Protein AF-A0A3D1BEE6-F1 (afdb_monomer_lite)

Foldseek 3Di:
DPAAEEEEEDPDDDPVVVVVSVVVRHHYHYDDALVVLQVCVVVVVHQAYEYEADDPPNNVVSQVVRVVVVRYDYDNHPVCVVVVVVVPD

Radius of gyration: 12.6 Å; chains: 1; bounding box: 29×27×27 Å

Sequence (89 aa):
MKNSTLLIVGVGVPSELTEVLAKAGCEVQRSDSPLTAAIALVRGDVDLVLMVGPQDESWNDFTDAAFATGKLVSVESLIAIPTALANGL

pLDDT: mean 77.15, std 11.79, range [37.94, 88.19]

Secondary structure (DSSP, 8-state):
-PPPEEEEESTT--HHHHHHHHHTT-EEEEESSHHHHHHHHHHT--SEEEEESPPPGGGHHHHHHHHHTT-EEEES-TTHHHHHHHTT-

Structure (mmCIF, N/CA/C/O backbone):
data_AF-A0A3D1BEE6-F1
#
_entry.id   AF-A0A3D1BEE6-F1
#
loop_
_atom_site.group_PDB
_atom_site.id
_atom_site.type_symbol
_atom_site.label_atom_id
_atom_site.label_alt_id
_atom_site.label_comp_id
_atom_site.label_asym_id
_atom_site.label_entity_id
_atom_site.label_seq_id
_atom_site.pdbx_PDB_ins_code
_atom_site.Cartn_x
_atom_site.Cartn_y
_atom_site.Cartn_z
_atom_site.occupancy
_atom_site.B_iso_or_equiv
_atom_site.auth_seq_id
_atom_site.auth_comp_id
_atom_site.auth_asym_id
_atom_site.auth_atom_id
_atom_site.pdbx_PDB_model_num
ATOM 1 N N . MET A 1 1 ? -14.396 -0.512 18.058 1.00 42.53 1 MET A N 1
ATOM 2 C CA . MET A 1 1 ? -14.288 -0.549 16.584 1.00 42.53 1 MET A CA 1
ATOM 3 C C . MET A 1 1 ? -12.871 -1.006 16.292 1.00 42.53 1 MET A C 1
ATOM 5 O O . MET A 1 1 ? -11.979 -0.516 16.969 1.00 42.53 1 MET A O 1
ATOM 9 N N . LYS A 1 2 ? -12.662 -2.024 15.452 1.00 53.66 2 LYS A N 1
ATOM 10 C CA . LYS A 1 2 ? -11.299 -2.445 15.091 1.00 53.66 2 LYS A CA 1
ATOM 11 C C . LYS A 1 2 ? -10.707 -1.307 14.256 1.00 53.66 2 LYS A C 1
ATOM 13 O O . LYS A 1 2 ? -11.346 -0.921 13.281 1.00 53.66 2 LYS A O 1
ATOM 18 N N . ASN A 1 3 ? -9.588 -0.727 14.682 1.00 66.44 3 ASN A N 1
ATOM 19 C CA . ASN A 1 3 ? -8.876 0.235 13.847 1.00 66.44 3 ASN A CA 1
ATOM 20 C C . ASN A 1 3 ? -8.381 -0.527 12.619 1.00 66.44 3 ASN A C 1
ATOM 22 O O . ASN A 1 3 ? -7.749 -1.569 12.776 1.00 66.44 3 ASN A O 1
ATOM 26 N N . SER A 1 4 ? -8.733 -0.056 11.427 1.00 79.69 4 SER A N 1
ATOM 27 C CA . SER A 1 4 ? -8.282 -0.671 10.182 1.00 79.69 4 SER A CA 1
ATOM 28 C C . SER A 1 4 ? -6.800 -0.364 9.995 1.00 79.69 4 SER A C 1
ATOM 30 O O . SER A 1 4 ? -6.423 0.815 9.989 1.00 79.69 4 SER A O 1
ATOM 32 N N . THR A 1 5 ? -5.968 -1.391 9.836 1.00 85.50 5 THR A N 1
ATOM 33 C CA . THR A 1 5 ? -4.532 -1.201 9.609 1.00 85.50 5 THR A CA 1
ATOM 34 C C . THR A 1 5 ? -4.242 -1.070 8.121 1.00 85.50 5 THR A C 1
ATOM 36 O O . THR A 1 5 ? -4.549 -1.958 7.323 1.00 85.50 5 THR A O 1
ATOM 39 N N . LEU A 1 6 ? -3.627 0.043 7.741 1.00 86.88 6 LEU A N 1
ATOM 40 C CA . LEU A 1 6 ? -3.360 0.418 6.364 1.00 86.88 6 LEU A CA 1
ATOM 41 C C . LEU A 1 6 ? -1.850 0.464 6.129 1.00 86.88 6 LEU A C 1
ATOM 43 O O . LEU A 1 6 ? -1.139 1.248 6.756 1.00 86.88 6 LEU A O 1
ATOM 47 N N . LEU A 1 7 ? -1.360 -0.378 5.226 1.00 86.75 7 LEU A N 1
ATOM 48 C CA . LEU A 1 7 ? 0.035 -0.406 4.808 1.00 86.75 7 LEU A CA 1
ATOM 49 C C . LEU A 1 7 ? 0.208 0.461 3.567 1.00 86.75 7 LEU A C 1
ATOM 51 O O . LEU A 1 7 ? -0.385 0.191 2.529 1.00 86.75 7 LEU A O 1
ATOM 55 N N . ILE A 1 8 ? 1.046 1.481 3.662 1.00 86.12 8 ILE A N 1
ATOM 56 C CA . ILE A 1 8 ? 1.397 2.359 2.555 1.00 86.12 8 ILE A CA 1
ATOM 57 C C . ILE A 1 8 ? 2.751 1.934 1.989 1.00 86.12 8 ILE A C 1
ATOM 59 O O . ILE A 1 8 ? 3.749 1.876 2.713 1.00 86.12 8 ILE A O 1
ATOM 63 N N . VAL A 1 9 ? 2.766 1.687 0.683 1.00 83.88 9 VAL A N 1
ATOM 64 C 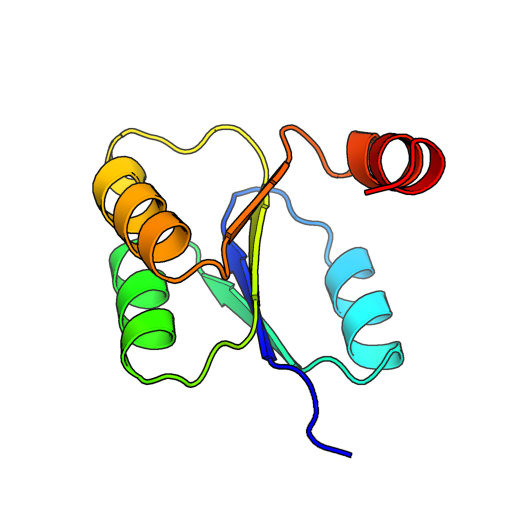CA . VAL A 1 9 ? 3.931 1.312 -0.117 1.00 83.88 9 VAL A CA 1
ATOM 65 C C . VAL A 1 9 ? 4.152 2.365 -1.199 1.00 83.88 9 VAL A C 1
ATOM 67 O O . VAL A 1 9 ? 3.221 2.718 -1.921 1.00 83.88 9 VAL A O 1
ATOM 70 N N . GLY A 1 10 ? 5.382 2.855 -1.322 1.00 72.56 10 GLY A N 1
ATOM 71 C CA . GLY A 1 10 ? 5.774 3.786 -2.378 1.00 72.56 10 GLY A CA 1
ATOM 72 C C . GLY A 1 10 ? 6.467 5.047 -1.868 1.00 72.56 10 GLY A C 1
ATOM 73 O O . GLY A 1 10 ? 6.266 5.508 -0.740 1.00 72.56 10 GLY A O 1
ATOM 74 N N . VAL A 1 11 ? 7.312 5.609 -2.728 1.00 62.75 11 VAL A N 1
ATOM 75 C CA . VAL A 1 11 ? 8.121 6.796 -2.438 1.00 62.75 11 VAL A CA 1
ATOM 76 C C . VAL A 1 11 ? 7.289 8.056 -2.694 1.00 62.75 11 VAL A C 1
ATOM 78 O O . VAL A 1 11 ? 6.671 8.196 -3.744 1.00 62.75 11 VAL A O 1
ATOM 81 N N . GLY A 1 12 ? 7.282 8.997 -1.744 1.00 62.47 12 GLY A N 1
ATOM 82 C CA . GLY A 1 12 ? 6.636 10.305 -1.925 1.00 62.47 12 GLY A CA 1
ATOM 83 C C . GLY A 1 12 ? 5.213 10.430 -1.375 1.00 62.47 12 GLY A C 1
ATOM 84 O O . GLY A 1 12 ? 4.522 11.390 -1.714 1.00 62.47 12 GLY A O 1
ATOM 85 N N . VAL A 1 13 ? 4.768 9.515 -0.506 1.00 68.50 13 VAL A N 1
ATOM 86 C CA . VAL A 1 13 ? 3.492 9.698 0.202 1.00 68.50 13 VAL A CA 1
ATOM 87 C C . VAL A 1 13 ? 3.617 10.819 1.250 1.00 68.50 13 VAL A C 1
ATOM 89 O O . VAL A 1 13 ? 4.405 10.679 2.193 1.00 68.50 13 VAL A O 1
ATOM 92 N N . PRO A 1 14 ? 2.839 11.916 1.133 1.00 69.94 14 PRO A N 1
ATOM 93 C CA . PRO A 1 14 ? 2.877 13.042 2.047 1.00 69.94 14 PRO A CA 1
ATOM 94 C C . PRO A 1 14 ? 2.574 12.589 3.470 1.00 69.94 14 PRO A C 1
ATOM 96 O O . PRO A 1 14 ? 1.704 11.745 3.711 1.00 69.94 14 PRO A O 1
ATOM 99 N N . SER A 1 15 ? 3.288 13.154 4.437 1.00 72.44 15 SER A N 1
ATOM 100 C CA . SER A 1 15 ? 2.986 12.996 5.863 1.00 72.44 15 SER A CA 1
ATOM 101 C C . SER A 1 15 ? 1.547 13.395 6.189 1.00 72.44 15 SER A C 1
ATOM 103 O O . SER A 1 15 ? 0.919 12.722 7.004 1.00 72.44 15 SER A O 1
ATOM 105 N N . GLU A 1 16 ? 0.984 14.390 5.493 1.00 74.00 16 GLU A N 1
ATOM 106 C CA . GLU A 1 16 ? -0.394 14.836 5.716 1.00 74.00 16 GLU A CA 1
ATOM 107 C C . GLU A 1 16 ? -1.416 13.720 5.475 1.00 74.00 16 GLU A C 1
ATOM 109 O O . GLU A 1 16 ? -2.395 13.614 6.210 1.00 74.00 16 GLU A O 1
ATOM 114 N N . LEU A 1 17 ? -1.186 12.843 4.491 1.00 73.12 17 LEU A N 1
ATOM 115 C CA . LEU A 1 17 ? -2.098 11.731 4.213 1.00 73.12 17 LEU A CA 1
ATOM 116 C C . LEU A 1 17 ? -2.133 10.741 5.382 1.00 73.12 17 LEU A C 1
ATOM 118 O O . LEU A 1 17 ? -3.195 10.256 5.766 1.00 73.12 17 LEU A O 1
ATOM 122 N N . THR A 1 18 ? -0.980 10.496 6.004 1.00 74.81 18 THR A N 1
ATOM 123 C CA . THR A 1 18 ? -0.896 9.658 7.202 1.00 74.81 18 THR A CA 1
ATOM 124 C C . THR A 1 18 ? -1.552 10.320 8.407 1.00 74.81 18 THR A C 1
ATOM 126 O O . THR A 1 18 ? -2.258 9.640 9.144 1.00 74.81 18 THR A O 1
ATOM 129 N N . GLU A 1 19 ? -1.403 11.633 8.585 1.00 77.75 19 GLU A N 1
ATOM 130 C CA . GLU A 1 19 ? -2.083 12.358 9.665 1.00 77.75 19 GLU A CA 1
ATOM 131 C C . GLU A 1 19 ? -3.607 12.350 9.515 1.00 77.75 19 GLU A C 1
ATOM 133 O O . GLU A 1 19 ? -4.326 12.197 10.503 1.00 77.75 19 GLU A O 1
ATOM 138 N N . VAL A 1 20 ? -4.116 12.507 8.291 1.00 79.31 20 VAL A N 1
ATOM 139 C CA . VAL A 1 20 ? -5.556 12.469 8.008 1.00 79.31 20 VAL A CA 1
ATOM 140 C C . VAL A 1 20 ? -6.121 11.072 8.260 1.00 79.31 20 VAL A C 1
ATOM 142 O O . VAL A 1 20 ? -7.149 10.946 8.923 1.00 79.31 20 VAL A O 1
ATOM 145 N N . LEU A 1 21 ? -5.433 10.023 7.804 1.00 77.06 21 LEU A N 1
ATOM 146 C CA . LEU A 1 21 ? -5.834 8.636 8.056 1.00 77.06 21 LEU A CA 1
ATOM 147 C C . LEU A 1 21 ? -5.775 8.278 9.548 1.00 77.06 21 LEU A C 1
ATOM 149 O O . LEU A 1 21 ? -6.700 7.652 10.061 1.00 77.06 21 LEU A O 1
ATOM 153 N N . ALA A 1 22 ? -4.749 8.738 10.267 1.00 78.75 22 ALA A N 1
ATOM 154 C CA . ALA A 1 22 ? -4.655 8.560 11.714 1.00 78.75 22 ALA A CA 1
ATOM 155 C C . ALA A 1 22 ? -5.801 9.275 12.451 1.00 78.75 22 ALA A C 1
ATOM 157 O O . ALA A 1 22 ? -6.416 8.698 13.347 1.00 78.75 22 ALA A O 1
ATOM 158 N N . LYS A 1 23 ? -6.156 10.502 12.038 1.00 80.50 23 LYS A N 1
ATOM 159 C CA . LYS A 1 23 ? -7.329 11.233 12.559 1.00 80.50 23 LYS A CA 1
ATOM 160 C C . LYS A 1 23 ? -8.652 10.531 12.241 1.00 80.50 23 LYS A C 1
ATOM 162 O O . LYS A 1 23 ? -9.590 10.646 13.025 1.00 80.50 23 LYS A O 1
ATOM 167 N N . ALA A 1 24 ? -8.726 9.800 11.130 1.00 78.25 24 ALA A N 1
ATOM 168 C CA . ALA A 1 24 ? -9.872 8.968 10.771 1.00 78.25 24 ALA A CA 1
ATOM 169 C C . ALA A 1 24 ? -9.941 7.643 11.561 1.00 78.25 24 ALA A C 1
ATOM 171 O O . ALA A 1 24 ? -10.915 6.905 11.422 1.00 78.25 24 ALA A O 1
ATOM 172 N N . GLY A 1 25 ? -8.946 7.348 12.409 1.00 77.19 25 GLY A N 1
ATOM 173 C CA . GLY A 1 25 ? -8.889 6.135 13.227 1.00 77.19 25 GLY A CA 1
ATOM 174 C C . GLY A 1 25 ? -8.224 4.935 12.545 1.00 77.19 25 GLY A C 1
ATOM 175 O O . GLY A 1 25 ? -8.337 3.820 13.051 1.00 77.19 25 GLY A O 1
ATOM 176 N N . CYS A 1 26 ? -7.536 5.141 11.418 1.00 81.06 26 CYS A N 1
ATOM 177 C CA . CYS A 1 26 ? -6.750 4.098 10.759 1.00 81.06 26 CYS A CA 1
ATOM 178 C C . CYS A 1 26 ? -5.342 4.013 11.362 1.00 81.06 26 CYS A C 1
ATOM 180 O O . CYS A 1 26 ? -4.696 5.032 11.612 1.00 81.06 26 CYS A O 1
ATOM 182 N N . GLU A 1 27 ? -4.836 2.795 11.541 1.00 84.88 27 GLU A N 1
ATOM 183 C CA . GLU A 1 27 ? -3.446 2.567 11.934 1.00 84.88 27 GLU A CA 1
ATOM 184 C C . GLU A 1 27 ? -2.582 2.492 10.675 1.00 84.88 27 GLU A C 1
ATOM 186 O O . GLU A 1 27 ? -2.735 1.585 9.865 1.00 84.88 27 GLU A O 1
ATOM 191 N N . VAL A 1 28 ? -1.709 3.477 10.462 1.00 84.12 28 VAL A N 1
ATOM 192 C CA . VAL A 1 28 ? -0.949 3.589 9.212 1.00 84.12 28 VAL A CA 1
ATOM 193 C C . VAL A 1 28 ? 0.471 3.078 9.405 1.00 84.12 28 VAL A C 1
ATOM 195 O O . VAL A 1 28 ? 1.245 3.650 10.171 1.00 84.12 28 VAL A O 1
ATOM 198 N N . GLN A 1 29 ? 0.834 2.050 8.647 1.00 86.19 29 GLN A N 1
ATOM 199 C CA . GLN A 1 29 ? 2.203 1.561 8.529 1.00 86.19 29 GLN A CA 1
ATOM 200 C C . GLN A 1 29 ? 2.780 1.996 7.185 1.00 86.19 29 GLN A C 1
ATOM 202 O O . GLN A 1 29 ? 2.074 2.046 6.181 1.00 86.19 29 GLN A O 1
ATOM 207 N N . ARG A 1 30 ? 4.070 2.323 7.148 1.00 84.31 30 ARG A N 1
ATOM 208 C CA . ARG A 1 30 ? 4.783 2.655 5.911 1.00 84.31 30 ARG A CA 1
ATOM 209 C C . ARG A 1 30 ? 5.905 1.664 5.708 1.00 84.31 30 ARG A C 1
ATOM 211 O O . ARG A 1 30 ? 6.594 1.317 6.665 1.00 84.31 30 ARG A O 1
ATOM 218 N N . SER A 1 31 ? 6.091 1.244 4.467 1.00 85.38 31 SER A N 1
ATOM 219 C CA . SER A 1 31 ? 7.218 0.405 4.106 1.00 85.38 31 SER A CA 1
ATOM 220 C C . SER A 1 31 ? 7.871 0.894 2.826 1.00 85.38 31 SER A C 1
ATOM 222 O O . SER A 1 31 ? 7.214 1.091 1.807 1.00 85.38 31 SER A O 1
ATOM 224 N N . ASP A 1 32 ? 9.180 1.082 2.911 1.00 80.25 32 ASP A N 1
ATOM 225 C CA . ASP A 1 32 ? 10.087 1.407 1.815 1.00 80.25 32 ASP A CA 1
ATOM 226 C C . ASP A 1 32 ? 10.799 0.161 1.257 1.00 80.25 32 ASP A C 1
ATOM 228 O O . ASP A 1 32 ? 11.574 0.267 0.312 1.00 80.25 32 ASP A O 1
ATOM 232 N N . SER A 1 33 ? 10.519 -1.026 1.811 1.00 84.62 33 SER A N 1
ATOM 233 C CA . SER A 1 33 ? 11.121 -2.291 1.390 1.00 84.62 33 SER A CA 1
ATOM 234 C C . SER A 1 33 ? 10.055 -3.341 1.064 1.00 84.62 33 SER A C 1
ATOM 236 O O . SER A 1 33 ? 9.194 -3.607 1.912 1.00 84.62 33 SER A O 1
ATOM 238 N N . PRO A 1 34 ? 10.148 -4.024 -0.093 1.00 85.44 34 PRO A N 1
ATOM 239 C CA . PRO A 1 34 ? 9.190 -5.062 -0.474 1.00 85.44 34 PRO A CA 1
ATOM 240 C C . PRO A 1 34 ? 9.160 -6.223 0.523 1.00 85.44 34 PRO A C 1
ATOM 242 O O . PRO A 1 34 ? 8.094 -6.760 0.820 1.00 85.44 34 PRO A O 1
ATOM 245 N N . LEU A 1 35 ? 10.306 -6.571 1.120 1.00 85.50 35 LEU A N 1
ATOM 246 C CA . LEU A 1 35 ? 10.387 -7.642 2.112 1.00 85.50 35 LEU A CA 1
ATOM 247 C C . LEU A 1 35 ? 9.631 -7.282 3.399 1.00 85.50 35 LEU A C 1
ATOM 249 O O . LEU A 1 35 ? 8.857 -8.086 3.914 1.00 85.50 35 LEU A O 1
ATOM 253 N N . THR A 1 36 ? 9.832 -6.068 3.913 1.00 86.56 36 THR A N 1
ATOM 254 C C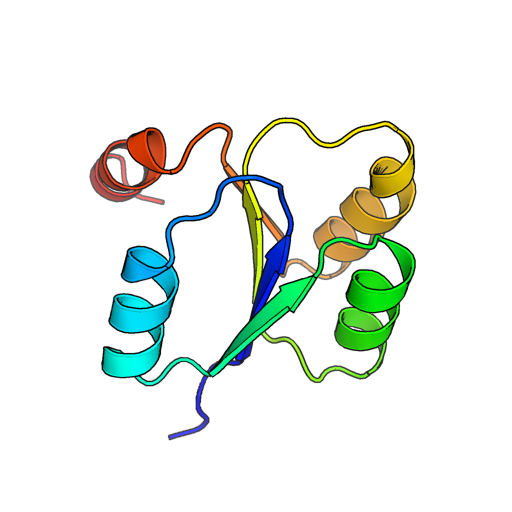A . THR A 1 36 ? 9.155 -5.593 5.129 1.00 86.56 36 THR A CA 1
ATOM 255 C C . THR A 1 36 ? 7.644 -5.497 4.911 1.00 86.56 36 THR A C 1
ATOM 257 O O . THR A 1 36 ? 6.871 -5.929 5.769 1.00 86.56 36 THR A O 1
ATOM 260 N N . ALA A 1 37 ? 7.220 -5.010 3.742 1.00 86.94 37 ALA A N 1
ATOM 261 C CA . ALA A 1 37 ? 5.818 -4.959 3.346 1.00 86.94 37 ALA A CA 1
ATOM 262 C C . ALA A 1 37 ? 5.193 -6.363 3.261 1.00 86.94 37 ALA A C 1
ATOM 264 O O . ALA A 1 37 ? 4.110 -6.598 3.801 1.00 86.94 37 ALA A O 1
ATOM 265 N N . ALA A 1 38 ? 5.896 -7.318 2.644 1.00 85.50 38 ALA A N 1
ATOM 266 C CA . ALA A 1 38 ? 5.451 -8.704 2.540 1.00 85.50 38 ALA A CA 1
ATOM 267 C C . ALA A 1 38 ? 5.298 -9.364 3.918 1.00 85.50 38 ALA A C 1
ATOM 269 O O . ALA A 1 38 ? 4.307 -10.048 4.169 1.00 85.50 38 ALA A O 1
ATOM 270 N N . ILE A 1 39 ? 6.235 -9.123 4.841 1.00 87.25 39 ILE A N 1
ATOM 271 C CA . ILE A 1 39 ? 6.154 -9.639 6.216 1.00 87.25 39 ILE A CA 1
ATOM 272 C C . ILE A 1 39 ? 4.902 -9.104 6.922 1.00 87.25 39 ILE A C 1
ATOM 274 O O . ILE A 1 39 ? 4.185 -9.884 7.551 1.00 87.25 39 ILE A O 1
ATOM 278 N N . ALA A 1 40 ? 4.618 -7.804 6.806 1.00 86.06 40 ALA A N 1
ATOM 279 C CA . ALA A 1 40 ? 3.431 -7.192 7.406 1.00 86.06 40 ALA A CA 1
ATOM 280 C C . ALA A 1 40 ? 2.130 -7.769 6.819 1.00 86.06 40 ALA A C 1
ATOM 282 O O . ALA A 1 40 ? 1.193 -8.082 7.556 1.00 86.06 40 ALA A O 1
ATOM 283 N N . LEU A 1 41 ? 2.100 -7.986 5.501 1.00 85.06 41 LEU A N 1
ATOM 284 C CA . LEU A 1 41 ? 0.968 -8.604 4.814 1.00 85.06 41 LEU A CA 1
ATOM 285 C C . LEU A 1 41 ? 0.728 -10.050 5.286 1.00 85.06 41 LEU A C 1
ATOM 287 O O . LEU A 1 41 ? -0.402 -10.409 5.618 1.00 85.06 41 LEU A O 1
ATOM 291 N N . VAL A 1 42 ? 1.784 -10.869 5.359 1.00 84.50 42 VAL A N 1
ATOM 292 C CA . VAL A 1 42 ? 1.706 -12.293 5.741 1.00 84.50 42 VAL A CA 1
ATOM 293 C C . VAL A 1 42 ? 1.353 -12.481 7.215 1.00 84.50 42 VAL A C 1
ATOM 295 O O . VAL A 1 42 ? 0.637 -13.423 7.554 1.00 84.50 42 VAL A O 1
ATOM 298 N N . ARG A 1 43 ? 1.806 -11.588 8.103 1.00 84.50 43 ARG A N 1
ATOM 299 C CA . ARG A 1 43 ? 1.418 -11.621 9.523 1.00 84.50 43 ARG A CA 1
ATOM 300 C C . ARG A 1 43 ? -0.077 -11.394 9.745 1.00 84.50 43 ARG A C 1
ATOM 302 O O . ARG A 1 43 ? -0.584 -11.747 10.804 1.00 84.50 43 ARG A O 1
ATOM 309 N N . GLY A 1 44 ? -0.782 -10.851 8.750 1.00 78.81 44 GLY A N 1
ATOM 310 C CA . GLY A 1 44 ? -2.197 -10.510 8.868 1.00 78.81 44 GLY A CA 1
ATOM 311 C C . GLY A 1 44 ? -2.438 -9.236 9.675 1.00 78.81 44 GLY A C 1
ATOM 312 O O . GLY A 1 44 ? -3.584 -8.948 10.007 1.00 78.81 44 GLY A O 1
ATOM 313 N N . ASP A 1 45 ? -1.379 -8.467 9.942 1.00 80.62 45 ASP A N 1
ATOM 314 C CA . ASP A 1 45 ? -1.445 -7.188 10.653 1.00 80.62 45 ASP A CA 1
ATOM 315 C C . ASP A 1 45 ? -2.042 -6.079 9.771 1.00 80.62 45 ASP A C 1
ATOM 317 O O . ASP A 1 45 ? -2.353 -5.005 10.271 1.00 80.62 45 ASP A O 1
ATOM 321 N N . VAL A 1 46 ? -2.205 -6.333 8.466 1.00 84.31 46 VAL A N 1
ATOM 322 C CA . VAL A 1 46 ? -2.636 -5.362 7.454 1.00 84.31 46 VAL A CA 1
ATOM 323 C C . VAL A 1 46 ? -4.019 -5.714 6.905 1.00 84.31 46 VAL A C 1
ATOM 325 O O . VAL A 1 46 ? -4.235 -6.802 6.353 1.00 84.31 46 VAL A O 1
ATOM 328 N N . ASP A 1 47 ? -4.946 -4.763 7.000 1.00 85.06 47 ASP A N 1
ATOM 329 C CA . ASP A 1 47 ? -6.288 -4.853 6.421 1.00 85.06 47 ASP A CA 1
ATOM 330 C C . ASP A 1 47 ? -6.319 -4.347 4.972 1.00 85.06 47 ASP A C 1
ATOM 332 O O . ASP A 1 47 ? -7.027 -4.923 4.148 1.00 85.06 47 ASP A O 1
ATOM 336 N N . LEU A 1 48 ? -5.526 -3.319 4.641 1.00 86.38 48 LEU A N 1
ATOM 337 C CA . LEU A 1 48 ? -5.462 -2.719 3.303 1.00 86.38 48 LEU A CA 1
ATOM 338 C C . LEU A 1 48 ? -4.026 -2.325 2.929 1.00 86.38 48 LEU A C 1
ATOM 340 O O . LEU A 1 48 ? -3.310 -1.755 3.749 1.00 86.38 48 LEU A O 1
ATOM 344 N N . VAL A 1 49 ? -3.623 -2.574 1.684 1.00 87.88 49 VAL A N 1
ATOM 345 C CA . VAL A 1 49 ? -2.348 -2.122 1.111 1.00 87.88 49 VAL A CA 1
ATOM 346 C C . VAL A 1 49 ? -2.623 -1.008 0.107 1.00 87.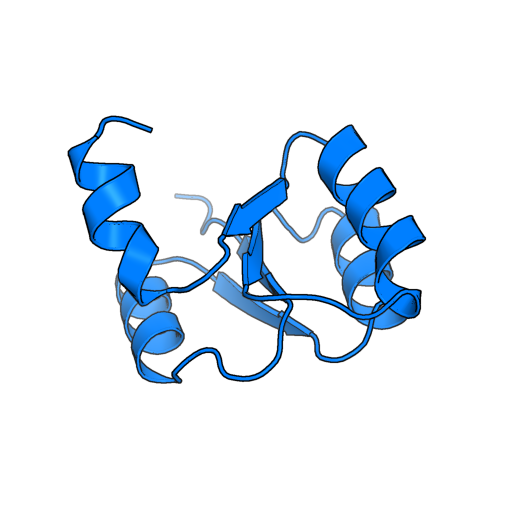88 49 VAL A C 1
ATOM 348 O O . VAL A 1 49 ? -3.275 -1.243 -0.904 1.00 87.88 49 VAL A O 1
ATOM 351 N N . LEU A 1 50 ? -2.107 0.191 0.364 1.00 86.50 50 LEU A N 1
ATOM 352 C CA . LEU A 1 50 ? -2.120 1.315 -0.565 1.00 86.50 50 LEU A CA 1
ATOM 353 C C . LEU A 1 50 ? -0.748 1.439 -1.230 1.00 86.50 50 LEU A C 1
ATOM 355 O O . LEU A 1 50 ? 0.219 1.850 -0.590 1.00 86.50 50 LEU A O 1
ATOM 359 N N . MET A 1 51 ? -0.679 1.109 -2.513 1.00 85.75 51 MET A N 1
ATOM 360 C CA . MET A 1 51 ? 0.524 1.256 -3.325 1.00 85.75 51 MET A CA 1
ATOM 361 C C . MET A 1 51 ? 0.430 2.532 -4.158 1.00 85.75 51 MET A C 1
ATOM 363 O O . MET A 1 51 ? -0.556 2.736 -4.862 1.00 85.75 51 MET A O 1
ATOM 367 N N . VAL A 1 52 ? 1.433 3.403 -4.053 1.00 81.62 52 VAL A N 1
ATOM 368 C CA . VAL A 1 52 ? 1.404 4.750 -4.633 1.00 81.62 52 VAL A CA 1
ATOM 369 C C . VAL A 1 52 ? 2.568 4.954 -5.590 1.00 81.62 52 VAL A C 1
ATOM 371 O O . VAL A 1 52 ? 3.730 4.909 -5.185 1.00 81.62 52 VAL A O 1
ATOM 374 N N . GLY A 1 53 ? 2.240 5.281 -6.837 1.00 76.38 53 GLY A N 1
ATOM 375 C CA . GLY A 1 53 ? 3.217 5.570 -7.878 1.00 76.38 53 GLY A CA 1
ATOM 376 C C . GLY A 1 53 ? 3.880 4.318 -8.457 1.00 76.38 53 GLY A C 1
ATOM 377 O O . GLY A 1 53 ? 3.629 3.199 -7.993 1.00 76.38 53 GLY A O 1
ATOM 378 N N . PRO A 1 54 ? 4.721 4.496 -9.491 1.00 72.12 54 PRO A N 1
ATOM 379 C CA . PRO A 1 54 ? 5.422 3.390 -10.122 1.00 72.12 54 PRO A CA 1
ATOM 380 C C . PRO A 1 54 ? 6.381 2.751 -9.118 1.00 72.12 54 PRO A C 1
ATOM 382 O O . PRO A 1 54 ? 7.246 3.430 -8.562 1.00 72.12 54 PRO A O 1
ATOM 385 N N . GLN A 1 55 ? 6.215 1.450 -8.896 1.00 77.06 55 GLN A N 1
ATOM 386 C CA . GLN A 1 55 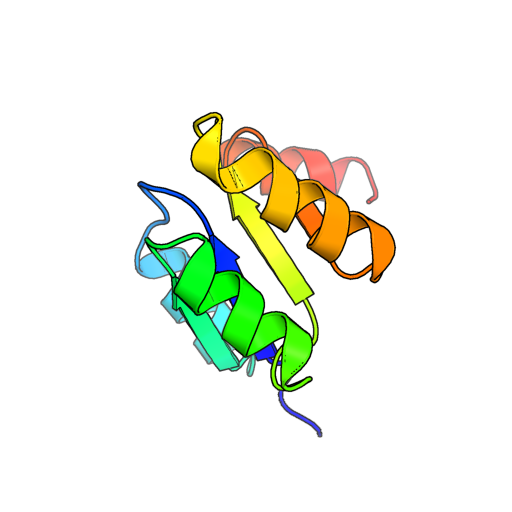? 7.189 0.653 -8.165 1.00 77.06 55 GLN A CA 1
ATOM 387 C C . GLN A 1 55 ? 8.191 0.046 -9.148 1.00 77.06 55 GLN A C 1
ATOM 389 O O . GLN A 1 55 ? 7.857 -0.227 -10.303 1.00 77.06 55 GLN A O 1
ATOM 394 N N . ASP A 1 56 ? 9.426 -0.141 -8.701 1.00 81.81 56 ASP A N 1
ATOM 395 C CA . ASP A 1 56 ? 10.437 -0.871 -9.453 1.00 81.81 56 ASP A CA 1
ATOM 396 C C . ASP A 1 56 ? 10.168 -2.386 -9.438 1.00 81.81 56 ASP A C 1
ATOM 398 O O . ASP A 1 56 ? 9.348 -2.887 -8.667 1.00 81.81 56 ASP A O 1
ATOM 402 N N . GLU A 1 57 ? 10.884 -3.133 -10.283 1.00 83.81 57 GLU A N 1
ATOM 403 C CA . GLU A 1 57 ? 10.673 -4.576 -10.471 1.00 83.81 57 GLU A CA 1
ATOM 404 C C . GLU A 1 57 ? 10.795 -5.392 -9.172 1.00 83.81 57 GLU A C 1
ATOM 406 O O . GLU A 1 57 ? 10.210 -6.470 -9.073 1.00 83.81 57 GLU A O 1
ATOM 411 N N . SER A 1 58 ? 11.496 -4.876 -8.152 1.00 84.31 58 SER A N 1
ATOM 412 C CA . SER A 1 58 ? 11.613 -5.532 -6.843 1.00 84.31 58 SER A CA 1
ATOM 413 C C . SER A 1 58 ? 10.282 -5.656 -6.089 1.00 84.31 5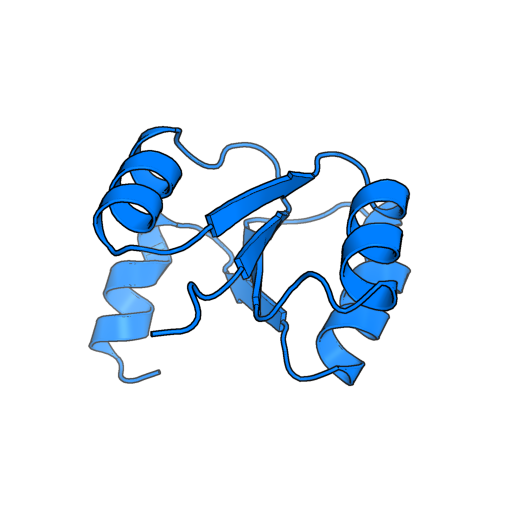8 SER A C 1
ATOM 415 O O . SER A 1 58 ? 10.163 -6.481 -5.181 1.00 84.31 58 SER A O 1
ATOM 417 N N . TRP A 1 59 ? 9.268 -4.878 -6.475 1.00 87.38 59 TRP A N 1
ATOM 418 C CA . TRP A 1 59 ? 7.929 -4.927 -5.893 1.00 87.38 59 TRP A CA 1
ATOM 419 C C . TRP A 1 59 ? 6.965 -5.829 -6.653 1.00 87.38 59 TRP A C 1
ATOM 421 O O . TRP A 1 59 ? 5.855 -6.022 -6.162 1.00 87.38 59 TRP A O 1
ATOM 431 N N . ASN A 1 60 ? 7.339 -6.392 -7.805 1.00 87.06 60 ASN A N 1
ATOM 432 C CA . ASN A 1 60 ? 6.431 -7.213 -8.614 1.00 87.06 60 ASN A CA 1
ATOM 433 C C . ASN A 1 60 ? 5.874 -8.395 -7.807 1.00 87.06 60 ASN A C 1
ATOM 435 O O . ASN A 1 60 ? 4.659 -8.524 -7.674 1.00 87.06 60 ASN A O 1
ATOM 439 N N . ASP A 1 61 ? 6.749 -9.165 -7.153 1.00 86.38 61 ASP A N 1
ATOM 440 C CA . ASP A 1 61 ? 6.345 -10.313 -6.329 1.00 86.38 61 ASP A CA 1
ATOM 441 C C . ASP A 1 61 ? 5.425 -9.900 -5.168 1.00 86.38 61 ASP A C 1
ATOM 443 O O . ASP A 1 61 ? 4.448 -10.581 -4.845 1.00 86.38 61 ASP A O 1
ATOM 447 N N . PHE A 1 62 ? 5.714 -8.759 -4.533 1.00 88.19 62 PHE A N 1
ATOM 448 C CA . PHE A 1 62 ? 4.862 -8.218 -3.474 1.00 88.19 62 PHE A CA 1
ATOM 449 C C . PHE A 1 62 ? 3.506 -7.760 -4.019 1.00 88.19 62 PHE A C 1
ATOM 451 O O . PHE A 1 62 ? 2.482 -7.998 -3.384 1.00 88.19 62 PHE A O 1
ATOM 458 N N . THR A 1 63 ? 3.495 -7.103 -5.177 1.00 86.25 63 THR A N 1
ATOM 459 C CA . THR A 1 63 ? 2.286 -6.590 -5.826 1.00 86.25 63 THR A CA 1
ATOM 460 C C . THR A 1 63 ? 1.360 -7.743 -6.178 1.00 86.25 63 THR A C 1
ATOM 462 O O . THR A 1 63 ? 0.183 -7.694 -5.830 1.00 86.25 63 THR A O 1
ATOM 465 N N . ASP A 1 64 ? 1.896 -8.816 -6.759 1.00 87.38 64 ASP A N 1
ATOM 466 C CA . ASP A 1 64 ? 1.141 -10.029 -7.074 1.00 87.38 64 ASP A CA 1
ATOM 467 C C . ASP A 1 64 ? 0.583 -10.690 -5.808 1.00 87.38 64 ASP A C 1
ATOM 469 O O . ASP A 1 64 ? -0.596 -11.053 -5.755 1.00 87.38 64 ASP A O 1
ATOM 473 N N . ALA A 1 65 ? 1.390 -10.788 -4.746 1.00 85.88 65 ALA A N 1
ATOM 474 C CA . ALA A 1 65 ? 0.940 -11.328 -3.467 1.00 85.88 65 ALA A CA 1
ATOM 475 C C . ALA A 1 65 ? -0.170 -10.467 -2.841 1.00 85.88 65 ALA A C 1
ATOM 477 O O . ALA A 1 65 ? -1.213 -10.987 -2.444 1.00 85.88 65 ALA A O 1
ATOM 478 N N . ALA A 1 66 ? 0.014 -9.147 -2.784 1.00 86.44 66 ALA A N 1
ATOM 479 C CA . ALA A 1 66 ? -0.967 -8.208 -2.252 1.00 86.44 66 ALA A CA 1
ATOM 480 C C . ALA A 1 66 ? -2.262 -8.220 -3.078 1.00 86.44 66 ALA A C 1
ATOM 482 O O . ALA A 1 66 ? -3.354 -8.222 -2.503 1.00 86.44 66 ALA A O 1
ATOM 483 N N . PHE A 1 67 ? -2.156 -8.308 -4.404 1.00 86.38 67 PHE A N 1
ATOM 484 C CA . PHE A 1 67 ? -3.295 -8.454 -5.303 1.00 86.38 67 PHE A CA 1
ATOM 485 C C . PHE A 1 67 ? -4.060 -9.753 -5.033 1.00 86.38 67 PHE A C 1
ATOM 487 O O . PHE A 1 67 ? -5.27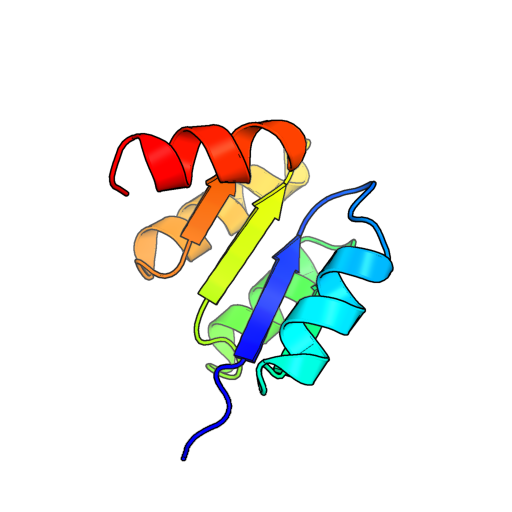9 -9.724 -4.867 1.00 86.38 67 PHE A O 1
ATOM 494 N N . ALA A 1 68 ? -3.355 -10.878 -4.882 1.00 86.00 68 ALA A N 1
ATOM 495 C CA . ALA A 1 68 ? -3.962 -12.172 -4.578 1.00 86.00 68 ALA A CA 1
ATOM 496 C C . ALA A 1 68 ? -4.710 -12.187 -3.232 1.00 86.00 68 ALA A C 1
ATOM 498 O O . ALA A 1 68 ? -5.681 -12.927 -3.076 1.00 86.00 68 ALA A O 1
ATOM 499 N N . THR A 1 69 ? -4.309 -11.351 -2.265 1.00 83.62 69 THR A N 1
ATOM 500 C CA . THR A 1 69 ? -5.054 -11.202 -1.001 1.00 83.62 69 THR A CA 1
ATOM 501 C C . THR A 1 69 ? -6.356 -10.406 -1.127 1.00 83.62 69 THR A C 1
ATOM 503 O O . THR A 1 69 ? -7.147 -10.397 -0.185 1.00 83.62 69 THR A O 1
ATOM 506 N N . GLY A 1 70 ? -6.584 -9.715 -2.250 1.00 83.69 70 GLY A N 1
ATOM 507 C CA . GLY A 1 70 ? -7.729 -8.817 -2.440 1.00 83.69 70 GLY A CA 1
ATOM 508 C C . GLY A 1 70 ? -7.669 -7.536 -1.600 1.00 83.69 70 GLY A C 1
ATOM 509 O O . GLY A 1 70 ? -8.666 -6.828 -1.498 1.00 83.69 70 GLY A O 1
ATOM 510 N N . LYS A 1 71 ? -6.518 -7.241 -0.981 1.00 84.44 71 LYS A N 1
ATOM 511 C CA . LYS A 1 71 ? -6.313 -6.078 -0.099 1.00 84.44 71 LYS A CA 1
ATOM 512 C C . LYS A 1 71 ? -5.555 -4.933 -0.770 1.00 84.44 71 LYS A C 1
ATOM 514 O O . LYS A 1 71 ? -5.328 -3.907 -0.133 1.00 84.44 71 LYS A O 1
ATOM 519 N N . LEU A 1 72 ? -5.120 -5.116 -2.017 1.00 85.50 72 LEU A N 1
ATOM 520 C CA . LEU A 1 72 ? -4.309 -4.144 -2.742 1.00 85.50 72 LEU A CA 1
ATOM 521 C C . LEU A 1 72 ? -5.169 -3.079 -3.424 1.00 85.50 72 LEU A C 1
ATOM 523 O O . LEU A 1 72 ? -6.015 -3.384 -4.261 1.00 85.50 72 LEU A O 1
ATOM 527 N N . VAL A 1 73 ? -4.856 -1.823 -3.129 1.00 85.19 73 VAL A N 1
ATOM 528 C CA . VAL A 1 73 ? -5.301 -0.640 -3.859 1.00 85.19 73 VAL A CA 1
ATOM 529 C C . VAL A 1 73 ? -4.059 0.024 -4.438 1.00 85.19 73 VAL A C 1
ATOM 531 O O . VAL A 1 73 ? -3.240 0.573 -3.701 1.00 85.19 73 VAL A O 1
ATOM 534 N N . SER A 1 74 ? -3.903 -0.045 -5.758 1.00 82.31 74 SER A N 1
ATOM 535 C CA . SER A 1 74 ? -2.808 0.618 -6.470 1.00 82.31 74 SER A CA 1
ATOM 536 C C . SER A 1 74 ? -3.304 1.918 -7.094 1.00 82.31 74 SER A C 1
ATOM 538 O O . SER A 1 74 ? -4.339 1.934 -7.762 1.00 82.31 74 SER A O 1
ATOM 540 N N . VAL A 1 75 ? -2.584 3.013 -6.856 1.00 76.94 75 VAL A N 1
ATOM 541 C CA . VAL A 1 75 ? -2.883 4.339 -7.403 1.00 76.94 75 VAL A CA 1
ATOM 542 C C . VAL A 1 75 ? -1.640 4.930 -8.059 1.00 76.94 75 VAL A C 1
ATOM 544 O O . VAL A 1 75 ? -0.564 4.972 -7.466 1.00 76.94 75 VAL A O 1
ATOM 547 N N . GLU A 1 76 ? -1.783 5.445 -9.281 1.00 71.12 76 GLU A N 1
ATOM 548 C CA . GLU A 1 76 ? -0.668 6.076 -10.006 1.00 71.12 76 GLU A CA 1
ATOM 549 C C . GLU A 1 76 ? -0.175 7.358 -9.322 1.00 71.12 76 GLU A C 1
ATOM 551 O O . GLU A 1 76 ? 1.001 7.704 -9.387 1.00 71.12 76 GLU A O 1
ATOM 556 N N . SER A 1 77 ? -1.076 8.082 -8.656 1.00 67.94 77 SER A N 1
ATOM 557 C CA . SER A 1 77 ? -0.764 9.308 -7.930 1.00 67.94 77 SER A CA 1
ATOM 558 C C . SER A 1 77 ? -1.817 9.582 -6.866 1.00 67.94 77 SER A C 1
ATOM 560 O O . SER A 1 77 ? -3.008 9.354 -7.073 1.00 67.94 77 SER A O 1
ATOM 562 N N . LEU A 1 78 ? -1.401 10.164 -5.743 1.00 67.25 78 LEU A N 1
ATOM 563 C CA . LEU A 1 78 ? -2.324 10.600 -4.690 1.00 67.25 78 LEU A CA 1
ATOM 564 C C . LEU A 1 78 ? -3.247 11.731 -5.145 1.00 67.25 78 LEU A C 1
ATOM 566 O O . LEU A 1 78 ? -4.345 11.877 -4.616 1.00 67.25 78 LEU A O 1
ATOM 570 N N . ILE A 1 79 ? -2.830 12.500 -6.154 1.00 65.94 79 ILE A N 1
ATOM 571 C CA . ILE A 1 79 ? -3.656 13.542 -6.779 1.00 65.94 79 ILE A CA 1
ATOM 572 C C . ILE A 1 79 ? -4.836 12.912 -7.531 1.00 65.94 79 ILE A C 1
ATOM 574 O O . ILE A 1 79 ? -5.878 13.543 -7.679 1.00 65.94 79 ILE A O 1
ATOM 578 N N . ALA A 1 80 ? -4.704 11.657 -7.968 1.00 59.28 80 ALA A N 1
ATOM 579 C CA . ALA A 1 80 ? -5.772 10.939 -8.648 1.00 59.28 80 ALA A CA 1
ATOM 580 C C . ALA A 1 80 ? -6.801 10.340 -7.675 1.00 59.28 80 ALA A C 1
ATOM 582 O O . ALA A 1 80 ? -7.897 10.001 -8.111 1.00 59.28 80 ALA A O 1
ATOM 583 N N . ILE A 1 81 ? -6.506 10.242 -6.369 1.00 62.34 81 ILE A N 1
ATOM 584 C CA . ILE A 1 81 ? -7.426 9.650 -5.380 1.00 62.34 81 ILE A CA 1
ATOM 585 C C . ILE A 1 81 ? -8.756 10.417 -5.296 1.00 62.34 81 ILE A C 1
ATOM 587 O O . ILE A 1 81 ? -9.798 9.771 -5.398 1.00 62.34 81 ILE A O 1
ATOM 591 N N . PRO A 1 82 ? -8.786 11.761 -5.169 1.00 57.69 82 PRO A N 1
ATOM 592 C CA . PRO A 1 82 ? -10.043 12.506 -5.178 1.00 57.69 82 PRO A CA 1
ATOM 593 C C . PRO A 1 82 ? -10.858 12.271 -6.452 1.00 57.69 82 PRO A C 1
ATOM 595 O O . PRO A 1 82 ? -12.075 12.147 -6.382 1.00 57.69 82 PRO A O 1
ATOM 598 N N . THR A 1 83 ? -10.200 12.170 -7.610 1.00 57.25 83 THR A N 1
ATOM 599 C CA . THR A 1 83 ? -10.858 11.915 -8.898 1.00 57.25 83 THR A CA 1
ATOM 600 C C . THR A 1 83 ? -11.384 10.483 -8.999 1.00 57.25 83 THR A C 1
ATOM 602 O O . THR A 1 83 ? -12.487 10.273 -9.491 1.00 57.25 83 THR A O 1
ATOM 605 N N . ALA A 1 84 ? -10.635 9.500 -8.500 1.00 53.56 84 ALA A N 1
ATOM 606 C CA . ALA A 1 84 ? -11.029 8.095 -8.498 1.00 53.56 84 ALA A CA 1
ATOM 607 C C . ALA A 1 84 ? -12.191 7.825 -7.522 1.00 53.56 84 ALA A C 1
ATOM 609 O O . ALA A 1 84 ? -13.131 7.118 -7.871 1.00 53.56 84 ALA A O 1
ATOM 610 N N . LEU A 1 85 ? -12.182 8.466 -6.347 1.00 56.88 85 LEU A N 1
ATOM 611 C CA . LEU A 1 85 ? -13.293 8.439 -5.387 1.00 56.88 85 LEU A CA 1
ATOM 612 C C . LEU A 1 85 ? -14.527 9.188 -5.913 1.00 56.88 85 LEU A C 1
ATOM 614 O O . LEU A 1 85 ? -15.648 8.715 -5.753 1.00 56.88 85 LEU A O 1
ATOM 618 N N . ALA A 1 86 ? -14.343 10.333 -6.580 1.00 52.41 86 ALA A N 1
ATOM 619 C CA . ALA A 1 86 ? -15.443 11.066 -7.213 1.00 52.41 86 ALA A CA 1
ATOM 620 C C . ALA A 1 86 ? -16.090 10.283 -8.370 1.00 52.41 86 ALA A C 1
ATOM 622 O O . ALA A 1 86 ? -17.273 10.471 -8.647 1.00 52.41 86 ALA A O 1
ATOM 623 N N . ASN A 1 87 ? -15.332 9.389 -9.012 1.00 49.03 87 ASN A N 1
ATOM 624 C CA . ASN A 1 87 ? -15.812 8.513 -10.079 1.00 49.03 87 ASN A CA 1
ATOM 625 C C . ASN A 1 87 ? -16.369 7.167 -9.577 1.00 49.03 87 ASN A C 1
ATOM 627 O O . ASN A 1 87 ? -16.758 6.341 -10.401 1.00 49.03 87 ASN A O 1
ATOM 631 N N . GLY A 1 88 ? -16.472 6.966 -8.259 1.00 37.94 88 GLY A N 1
ATOM 632 C CA . GLY A 1 88 ? -17.239 5.864 -7.675 1.00 37.94 88 GLY A CA 1
ATOM 633 C C . GLY A 1 88 ? -16.522 4.517 -7.610 1.00 37.94 88 GLY A C 1
ATOM 634 O O . GLY A 1 88 ? -17.156 3.494 -7.865 1.00 37.94 88 GLY A O 1
ATOM 635 N N . LEU A 1 89 ? -15.231 4.512 -7.256 1.00 47.22 89 LEU A N 1
ATOM 636 C CA . LEU A 1 89 ? -14.667 3.354 -6.546 1.00 47.22 89 LEU A CA 1
ATOM 637 C C . LEU A 1 89 ? -15.450 3.069 -5.255 1.00 47.22 89 LEU A C 1
ATOM 639 O O . LEU A 1 89 ? -15.797 4.048 -4.552 1.00 47.22 89 LEU A O 1
#